Protein AF-A0A4R2NL08-F1 (afdb_monomer)

InterPro domains:
  IPR002026 Urease, gamma/gamma-beta subunit [PF00547] (1-99)
  IPR002026 Urease, gamma/gamma-beta subunit [TIGR00193] (2-101)
  IPR002026 Urease, gamma/gamma-beta subunit [cd00390] (7-100)
  IPR036463 Urease, gamma subunit superfamily [G3DSA:3.30.280.10] (4-111)
  IPR036463 Urease, gamma subunit superfamily [SSF54111] (1-101)
  IPR050069 Urease subunit [PTHR33569] (1-101)

Sequence (124 aa):
MYINEWEQEKLWIFVLAKLAEERKARGMKLNIEEAIAVITYHVTEEARTGKYTVSDLQRMGHQVLDENDVMDSVPDLVKLINIQVVMPDGNKLVVVNNPFKPAEHPEWGELPPGYGSQDQHGNH

Radius of gyration: 20.33 Å; Cα contacts (8 Å, |Δi|>4): 156; chains: 1; bounding box: 83×24×38 Å

pLDDT: mean 89.71, std 15.66, range [44.25, 98.75]

Structure (mmCIF, N/CA/C/O backbone):
data_AF-A0A4R2NL08-F1
#
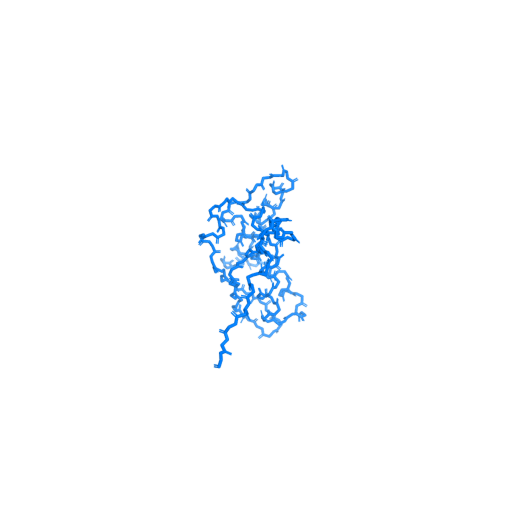_entry.id   AF-A0A4R2NL08-F1
#
loop_
_atom_site.group_PDB
_atom_site.id
_atom_site.type_symbol
_atom_site.label_atom_id
_atom_site.label_alt_id
_atom_site.label_comp_id
_atom_site.label_asym_id
_atom_site.label_entity_id
_atom_site.label_seq_id
_atom_site.pdbx_PDB_ins_code
_atom_site.Cartn_x
_atom_site.Cartn_y
_atom_site.Cartn_z
_atom_site.occupancy
_atom_site.B_iso_or_equiv
_atom_site.auth_seq_id
_atom_site.auth_comp_id
_atom_site.auth_asym_id
_atom_site.auth_atom_id
_atom_site.pdbx_PDB_model_num
ATOM 1 N N . MET A 1 1 ? 25.954 -1.705 -8.275 1.00 76.75 1 MET A N 1
ATOM 2 C CA . MET A 1 1 ? 24.503 -1.437 -8.298 1.00 76.75 1 MET A CA 1
ATOM 3 C C . MET A 1 1 ? 24.326 0.043 -8.016 1.00 76.75 1 MET A C 1
ATOM 5 O O . MET A 1 1 ? 24.871 0.504 -7.023 1.00 76.75 1 MET A O 1
ATOM 9 N N . TYR A 1 2 ? 23.694 0.783 -8.924 1.00 89.75 2 TYR A N 1
ATOM 10 C CA . TYR A 1 2 ? 23.354 2.196 -8.742 1.00 89.75 2 TYR A CA 1
ATOM 11 C C . TYR A 1 2 ? 21.849 2.255 -8.503 1.00 89.75 2 TYR A C 1
ATOM 13 O O . TYR A 1 2 ? 21.117 1.658 -9.286 1.00 89.75 2 TYR A O 1
ATOM 21 N N . ILE A 1 3 ? 21.433 2.888 -7.409 1.00 91.44 3 ILE A N 1
ATOM 22 C CA . ILE A 1 3 ? 20.027 3.025 -7.020 1.00 91.44 3 ILE A CA 1
ATOM 23 C C . ILE A 1 3 ? 19.613 4.441 -7.401 1.00 91.44 3 ILE A C 1
ATOM 25 O O . ILE A 1 3 ? 20.217 5.398 -6.914 1.00 91.44 3 ILE A O 1
ATOM 29 N N . ASN A 1 4 ? 18.635 4.575 -8.293 1.00 93.56 4 ASN A N 1
ATOM 30 C CA . ASN A 1 4 ? 18.093 5.887 -8.648 1.00 93.56 4 ASN A CA 1
ATOM 31 C C . ASN A 1 4 ? 17.068 6.377 -7.602 1.00 93.56 4 ASN A C 1
ATOM 33 O O . ASN A 1 4 ? 16.658 5.628 -6.718 1.00 93.56 4 ASN A O 1
ATOM 37 N N . GLU A 1 5 ? 16.639 7.637 -7.702 1.00 94.06 5 GLU A N 1
ATOM 38 C CA . GLU A 1 5 ? 15.718 8.258 -6.731 1.00 94.06 5 GLU A CA 1
ATOM 39 C C . GLU A 1 5 ? 14.394 7.495 -6.579 1.00 94.06 5 GLU A C 1
ATOM 41 O O . GLU A 1 5 ? 13.895 7.326 -5.469 1.00 94.06 5 GLU A O 1
ATOM 46 N N . TRP A 1 6 ? 13.858 6.963 -7.677 1.00 88.94 6 TRP A N 1
ATOM 47 C CA . TRP A 1 6 ? 12.614 6.194 -7.673 1.00 88.94 6 TRP A CA 1
ATOM 48 C C . TRP A 1 6 ? 12.777 4.817 -7.018 1.00 88.94 6 TRP A C 1
ATOM 50 O O . TRP A 1 6 ? 11.910 4.352 -6.279 1.00 88.94 6 TRP A O 1
ATOM 60 N N . GLU A 1 7 ? 13.910 4.152 -7.242 1.00 91.31 7 GLU A N 1
ATOM 61 C CA . GLU A 1 7 ? 14.241 2.910 -6.540 1.00 91.31 7 GLU A CA 1
ATOM 62 C C . GLU A 1 7 ? 14.454 3.171 -5.043 1.00 91.31 7 GLU A C 1
ATOM 64 O O . GLU A 1 7 ? 14.033 2.367 -4.212 1.00 91.31 7 GLU A O 1
ATOM 69 N N . GLN A 1 8 ? 15.048 4.312 -4.685 1.00 95.50 8 GLN A N 1
ATOM 70 C CA . GLN A 1 8 ? 15.212 4.728 -3.296 1.00 95.50 8 GLN A CA 1
ATOM 71 C C . GLN A 1 8 ? 13.861 5.012 -2.616 1.00 95.50 8 GLN A C 1
ATOM 73 O O . GLN A 1 8 ? 13.661 4.594 -1.476 1.00 95.50 8 GLN A O 1
ATOM 78 N N . GLU A 1 9 ? 12.914 5.656 -3.301 1.00 93.56 9 GLU A N 1
ATOM 79 C CA . GLU A 1 9 ? 11.550 5.871 -2.797 1.00 93.56 9 GLU A CA 1
ATOM 80 C C . GLU A 1 9 ? 10.857 4.544 -2.450 1.00 93.56 9 GLU A C 1
ATOM 82 O O . GLU A 1 9 ? 10.291 4.396 -1.365 1.00 93.56 9 GLU A O 1
ATOM 87 N N . LYS A 1 10 ? 10.982 3.530 -3.313 1.00 92.19 10 LYS A N 1
ATOM 88 C CA . LYS A 1 10 ? 10.444 2.186 -3.043 1.00 92.19 10 LYS A CA 1
ATOM 89 C C . LYS A 1 10 ? 11.063 1.531 -1.815 1.00 92.19 10 LYS A C 1
ATOM 91 O O . LYS A 1 10 ? 10.360 0.859 -1.061 1.00 92.19 10 LYS A O 1
ATOM 96 N N . LEU A 1 11 ? 12.360 1.738 -1.590 1.00 95.62 11 LEU A N 1
ATOM 97 C CA . LEU A 1 11 ? 13.026 1.262 -0.379 1.00 95.62 11 LEU A CA 1
ATOM 98 C C . LEU A 1 11 ? 12.494 1.974 0.871 1.00 95.62 11 LEU A C 1
ATOM 100 O O . LEU A 1 11 ? 12.303 1.323 1.896 1.00 95.62 11 LEU A O 1
ATOM 104 N N . TRP A 1 12 ? 12.189 3.273 0.799 1.00 97.69 12 TRP A N 1
ATOM 105 C CA . TRP A 1 12 ? 11.565 3.983 1.920 1.00 97.69 12 TRP A CA 1
ATOM 106 C C . TRP A 1 12 ? 10.152 3.492 2.221 1.00 97.69 12 TRP A C 1
ATOM 108 O O . TRP A 1 12 ? 9.824 3.279 3.388 1.00 97.69 12 TRP A O 1
ATOM 118 N N . ILE A 1 13 ? 9.346 3.242 1.186 1.00 97.75 13 ILE A N 1
ATOM 119 C CA . ILE A 1 13 ? 8.015 2.639 1.335 1.00 97.75 13 ILE A CA 1
ATOM 120 C C . ILE A 1 13 ? 8.126 1.274 2.016 1.00 97.75 13 ILE A C 1
ATOM 122 O O . ILE A 1 13 ? 7.388 1.005 2.960 1.00 97.75 13 ILE A O 1
ATOM 126 N N . PHE A 1 14 ? 9.080 0.438 1.594 1.00 97.75 14 PHE A N 1
ATOM 127 C CA . PHE A 1 14 ? 9.344 -0.847 2.238 1.00 97.75 14 PHE A CA 1
ATOM 128 C C . PHE A 1 14 ? 9.670 -0.687 3.730 1.00 97.75 14 PHE A C 1
ATOM 130 O O . PHE A 1 14 ? 9.071 -1.363 4.564 1.00 97.75 14 PHE A O 1
ATOM 137 N N . VAL A 1 15 ? 10.580 0.226 4.084 1.00 98.50 15 VAL A N 1
ATOM 138 C CA . VAL A 1 15 ? 10.963 0.465 5.486 1.00 98.50 15 VAL A CA 1
ATOM 139 C C . VAL A 1 15 ? 9.762 0.914 6.321 1.00 98.50 15 VAL A C 1
ATOM 141 O O . VAL A 1 15 ? 9.546 0.381 7.411 1.00 98.50 15 VAL A O 1
ATOM 144 N N . LEU A 1 16 ? 8.956 1.854 5.816 1.00 98.75 16 LEU A N 1
ATOM 145 C CA . LEU A 1 16 ? 7.762 2.323 6.519 1.00 98.75 16 LEU A CA 1
ATOM 146 C C . LEU A 1 16 ? 6.710 1.215 6.655 1.00 98.75 16 LEU A C 1
ATOM 148 O O . LEU A 1 16 ? 6.151 1.054 7.736 1.00 98.75 16 LEU A O 1
ATOM 152 N N . ALA A 1 17 ? 6.486 0.416 5.609 1.00 98.69 17 ALA A N 1
ATOM 153 C CA . ALA A 1 17 ? 5.565 -0.717 5.648 1.00 98.69 17 ALA A CA 1
ATOM 154 C C . ALA A 1 17 ? 5.973 -1.744 6.714 1.00 98.69 17 ALA A C 1
ATOM 156 O O . ALA A 1 17 ? 5.133 -2.191 7.488 1.00 98.69 17 ALA A O 1
ATOM 157 N N . LYS A 1 18 ? 7.268 -2.069 6.822 1.00 98.56 18 LYS A N 1
ATOM 158 C CA . LYS A 1 18 ? 7.766 -2.985 7.862 1.00 98.56 18 LYS A CA 1
ATOM 159 C C . LYS A 1 18 ? 7.637 -2.413 9.267 1.00 98.56 18 LYS A C 1
ATOM 161 O O . LYS A 1 18 ? 7.177 -3.114 10.165 1.00 98.56 18 LYS A O 1
ATOM 166 N N . LEU A 1 19 ? 7.944 -1.131 9.452 1.00 98.69 19 LEU A N 1
ATOM 167 C CA . LEU A 1 19 ? 7.712 -0.455 10.729 1.00 98.69 19 LEU A CA 1
ATOM 168 C C . LEU A 1 19 ? 6.221 -0.458 11.119 1.00 98.69 19 LEU A C 1
ATOM 170 O O . LEU A 1 19 ? 5.890 -0.685 12.285 1.00 98.69 19 LEU A O 1
ATOM 174 N N . ALA A 1 20 ? 5.333 -0.221 10.152 1.00 98.75 20 ALA A N 1
ATOM 175 C CA . ALA A 1 20 ? 3.886 -0.253 10.333 1.00 98.75 20 ALA A CA 1
ATOM 176 C C . ALA A 1 20 ? 3.389 -1.658 10.707 1.00 98.75 20 ALA A C 1
ATOM 178 O O . ALA A 1 20 ? 2.668 -1.804 11.691 1.00 98.75 20 ALA A O 1
ATOM 179 N N . GLU A 1 21 ? 3.823 -2.702 9.993 1.00 98.38 21 GLU A N 1
ATOM 180 C CA . GLU A 1 21 ? 3.504 -4.102 10.309 1.00 98.38 21 GLU A CA 1
ATOM 181 C C . GLU A 1 21 ? 3.921 -4.463 11.747 1.00 98.38 21 GLU A C 1
ATOM 183 O O . GLU A 1 21 ? 3.135 -5.050 12.493 1.00 98.38 21 GLU A O 1
ATOM 188 N N . GLU A 1 22 ? 5.113 -4.046 12.187 1.00 98.56 22 GLU A N 1
ATOM 189 C CA . GLU A 1 22 ? 5.571 -4.256 13.566 1.00 98.56 22 GLU A CA 1
ATOM 190 C C . GLU A 1 22 ? 4.738 -3.491 14.609 1.00 98.56 22 GLU A C 1
ATOM 192 O O . GLU A 1 22 ? 4.511 -3.990 15.715 1.00 98.56 22 GLU A O 1
ATOM 197 N N . ARG A 1 23 ? 4.293 -2.266 14.298 1.00 98.50 23 ARG A N 1
ATOM 198 C CA . ARG A 1 23 ? 3.404 -1.474 15.170 1.00 98.50 23 ARG A CA 1
ATOM 199 C C . ARG A 1 23 ? 2.028 -2.116 15.282 1.00 98.50 23 ARG A C 1
ATOM 201 O O . ARG A 1 23 ? 1.544 -2.306 16.400 1.00 98.50 23 ARG A O 1
ATOM 208 N N . LYS A 1 24 ? 1.454 -2.527 14.152 1.00 98.00 24 LYS A N 1
ATOM 209 C CA . LYS A 1 24 ? 0.192 -3.268 14.085 1.00 98.00 24 LYS A CA 1
ATOM 210 C C . LYS A 1 24 ? 0.264 -4.568 14.881 1.00 98.00 24 LYS A C 1
ATOM 212 O O . LYS A 1 24 ? -0.637 -4.853 15.662 1.00 98.00 24 LYS A O 1
ATOM 217 N N . ALA A 1 25 ? 1.369 -5.310 14.782 1.00 98.00 25 ALA A N 1
ATOM 218 C CA . ALA A 1 25 ? 1.588 -6.530 15.564 1.00 98.00 25 ALA A CA 1
ATOM 219 C C . ALA A 1 25 ? 1.614 -6.292 17.090 1.00 98.00 25 ALA A C 1
ATOM 221 O O . ALA A 1 25 ? 1.342 -7.210 17.860 1.00 98.00 25 ALA A O 1
ATOM 222 N N . ARG A 1 26 ? 1.901 -5.062 17.543 1.00 98.19 26 ARG A N 1
ATOM 223 C CA . ARG A 1 26 ? 1.785 -4.638 18.953 1.00 98.19 26 ARG A CA 1
ATOM 224 C C . ARG A 1 26 ? 0.395 -4.098 19.321 1.00 98.19 26 ARG A C 1
ATOM 226 O O . ARG A 1 26 ? 0.226 -3.591 20.426 1.00 98.19 26 ARG A O 1
ATOM 233 N N . GLY A 1 27 ? -0.580 -4.188 18.418 1.00 97.38 27 GLY A N 1
ATOM 234 C CA . GLY A 1 27 ? -1.956 -3.729 18.621 1.00 97.38 27 GLY A CA 1
ATOM 235 C C . GLY A 1 27 ? -2.177 -2.238 18.357 1.00 97.38 27 GLY A C 1
ATOM 236 O O . GLY A 1 27 ? -3.188 -1.693 18.794 1.00 97.38 27 GLY A O 1
ATOM 237 N N . MET A 1 28 ? -1.247 -1.553 17.683 1.00 98.38 28 MET A N 1
ATOM 238 C CA . MET A 1 28 ? -1.443 -0.152 17.298 1.00 98.38 28 MET A CA 1
ATOM 239 C C . MET A 1 28 ? -2.257 -0.064 16.006 1.00 98.38 28 MET A C 1
ATOM 241 O O . MET A 1 28 ? -1.936 -0.735 15.027 1.00 98.38 28 MET A O 1
ATOM 245 N N . LYS A 1 29 ? -3.264 0.811 15.991 1.00 98.44 29 LYS A N 1
ATOM 246 C CA . LYS A 1 29 ? -3.949 1.219 14.762 1.00 98.44 29 LYS A CA 1
ATOM 247 C C . LYS A 1 29 ? -3.010 2.058 13.894 1.00 98.44 29 LYS A C 1
ATOM 249 O O . LYS A 1 29 ? -2.333 2.945 14.413 1.00 98.44 29 LYS A O 1
ATOM 254 N N . LEU A 1 30 ? -2.994 1.785 12.594 1.00 98.69 30 LEU A N 1
ATOM 255 C CA . LEU A 1 30 ? -2.132 2.471 11.636 1.00 98.69 30 LEU A CA 1
ATOM 256 C C . LEU A 1 30 ? -2.643 3.879 11.315 1.00 98.69 30 LEU A C 1
ATOM 258 O O . LEU A 1 30 ? -3.850 4.101 11.173 1.00 98.69 30 LEU A O 1
ATOM 262 N N . ASN A 1 31 ? -1.721 4.823 11.155 1.00 98.56 31 ASN A N 1
ATOM 263 C CA . ASN A 1 31 ? -2.019 6.144 10.605 1.00 98.56 31 ASN A CA 1
ATOM 264 C C . ASN A 1 31 ? -2.092 6.118 9.060 1.00 98.56 31 ASN A C 1
ATOM 266 O O . ASN A 1 31 ? -1.994 5.063 8.431 1.00 98.56 31 ASN A O 1
ATOM 270 N N . ILE A 1 32 ? -2.278 7.288 8.439 1.00 98.56 32 ILE A N 1
ATOM 271 C CA . ILE A 1 32 ? -2.433 7.431 6.982 1.00 98.56 32 ILE A CA 1
ATOM 272 C C . ILE A 1 32 ? -1.204 6.904 6.233 1.00 98.56 32 ILE A C 1
ATOM 274 O O . ILE A 1 32 ? -1.331 6.091 5.317 1.00 98.56 32 ILE A O 1
ATOM 278 N N . GLU A 1 33 ? -0.014 7.364 6.610 1.00 98.38 33 GLU A N 1
ATOM 279 C CA . GLU A 1 33 ? 1.228 7.059 5.904 1.00 98.38 33 GLU A CA 1
ATOM 280 C C . GLU A 1 33 ? 1.605 5.581 6.049 1.00 98.38 33 GLU A C 1
ATOM 282 O O . GLU A 1 33 ? 2.044 4.949 5.089 1.00 98.38 33 GLU A O 1
ATOM 287 N N . GLU A 1 34 ? 1.382 5.009 7.230 1.00 98.69 34 GLU A N 1
ATOM 288 C CA . GLU A 1 34 ? 1.579 3.589 7.511 1.00 98.69 34 GLU A CA 1
ATOM 289 C C . GLU A 1 34 ? 0.630 2.712 6.695 1.00 98.69 34 GLU A C 1
ATOM 291 O O . GLU A 1 34 ? 1.070 1.759 6.052 1.00 98.69 34 GLU A O 1
ATOM 296 N N . ALA A 1 35 ? -0.660 3.054 6.675 1.00 98.69 35 ALA A N 1
ATOM 297 C CA . ALA A 1 35 ? -1.662 2.326 5.910 1.00 98.69 35 ALA A CA 1
ATOM 298 C C . ALA A 1 35 ? -1.342 2.338 4.406 1.00 98.69 35 ALA A C 1
ATOM 300 O O . ALA A 1 35 ? -1.332 1.288 3.759 1.00 98.69 35 ALA A O 1
ATOM 301 N N . ILE A 1 36 ? -1.007 3.511 3.856 1.00 98.62 36 ILE A N 1
ATOM 302 C CA . ILE A 1 36 ? -0.612 3.649 2.449 1.00 98.62 36 ILE A CA 1
ATOM 303 C C . ILE A 1 36 ? 0.644 2.827 2.159 1.00 98.62 36 ILE A C 1
ATOM 305 O O . ILE A 1 36 ? 0.684 2.123 1.147 1.00 98.62 36 ILE A O 1
ATOM 309 N N . ALA A 1 37 ? 1.655 2.879 3.029 1.00 98.69 37 ALA A N 1
ATOM 310 C CA . ALA A 1 37 ? 2.897 2.141 2.833 1.00 98.69 37 ALA A CA 1
ATOM 311 C C . ALA A 1 37 ? 2.676 0.625 2.826 1.00 98.69 37 ALA A C 1
ATOM 313 O O . ALA A 1 37 ? 3.172 -0.045 1.922 1.00 98.69 37 ALA A O 1
ATOM 314 N N . VAL A 1 38 ? 1.896 0.088 3.773 1.00 98.75 38 VAL A N 1
ATOM 315 C CA . VAL A 1 38 ? 1.590 -1.352 3.853 1.00 98.75 38 VAL A CA 1
ATOM 316 C C . VAL A 1 38 ? 0.891 -1.839 2.584 1.00 98.75 38 VAL A C 1
ATOM 318 O O . VAL A 1 38 ? 1.319 -2.825 1.981 1.00 98.75 38 VAL A O 1
ATOM 321 N N . ILE A 1 39 ? -0.138 -1.122 2.125 1.00 98.62 39 ILE A N 1
ATOM 322 C CA . ILE A 1 39 ? -0.880 -1.488 0.910 1.00 98.62 39 ILE A CA 1
ATOM 323 C C . ILE A 1 39 ? 0.019 -1.386 -0.325 1.00 98.62 39 ILE A C 1
ATOM 325 O O . ILE A 1 39 ? 0.050 -2.296 -1.155 1.00 98.62 39 ILE A O 1
ATOM 329 N N . THR A 1 40 ? 0.788 -0.301 -0.431 1.00 98.56 40 THR A N 1
ATOM 330 C CA . THR A 1 40 ? 1.709 -0.060 -1.550 1.00 98.56 40 THR A CA 1
ATOM 331 C C . THR A 1 40 ? 2.775 -1.142 -1.643 1.00 98.56 40 THR A C 1
ATOM 333 O O . THR A 1 40 ? 3.037 -1.660 -2.733 1.00 98.56 40 THR A O 1
ATOM 336 N N . TYR A 1 41 ? 3.363 -1.512 -0.506 1.00 98.12 41 TYR A N 1
ATOM 337 C CA . TYR A 1 41 ? 4.329 -2.595 -0.410 1.00 98.12 41 TYR A CA 1
ATOM 338 C C . TYR A 1 41 ? 3.713 -3.918 -0.871 1.00 98.12 41 TYR A C 1
ATOM 340 O O . TYR A 1 41 ? 4.250 -4.542 -1.784 1.00 98.12 41 TYR A O 1
ATOM 348 N N . HIS A 1 42 ? 2.555 -4.302 -0.328 1.00 98.25 42 HIS A N 1
ATOM 349 C CA . HIS A 1 42 ? 1.920 -5.574 -0.671 1.00 98.25 42 HIS A CA 1
ATOM 350 C C . HIS A 1 42 ? 1.581 -5.673 -2.167 1.00 98.25 42 HIS A C 1
ATOM 352 O O . HIS A 1 42 ? 1.945 -6.641 -2.828 1.00 98.25 42 HIS A O 1
ATOM 358 N N . VAL A 1 43 ? 0.977 -4.628 -2.741 1.00 98.25 43 VAL A N 1
ATOM 359 C CA . VAL A 1 43 ? 0.670 -4.570 -4.181 1.00 98.25 43 VAL A CA 1
ATOM 360 C C . VAL A 1 43 ? 1.940 -4.647 -5.036 1.00 98.25 43 VAL A C 1
ATOM 362 O O . VAL A 1 43 ? 1.948 -5.314 -6.072 1.00 98.25 43 VAL A O 1
ATOM 365 N N . THR A 1 44 ? 3.021 -3.983 -4.619 1.00 97.00 44 THR A N 1
ATOM 366 C CA . THR A 1 44 ? 4.296 -3.995 -5.354 1.00 97.00 44 THR A CA 1
ATOM 367 C C . THR A 1 44 ? 4.939 -5.383 -5.354 1.00 97.00 44 THR A C 1
ATOM 369 O O . THR A 1 44 ? 5.426 -5.825 -6.398 1.00 97.00 44 THR A O 1
ATOM 372 N N . GLU A 1 45 ? 4.902 -6.094 -4.226 1.00 96.81 45 GLU A N 1
ATOM 373 C CA . GLU A 1 45 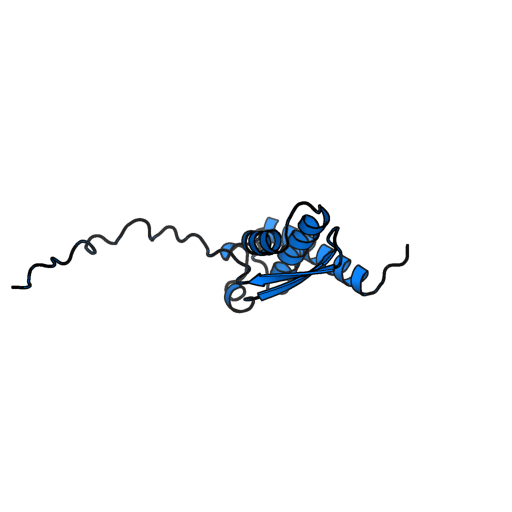? 5.441 -7.454 -4.119 1.00 96.81 45 GLU A CA 1
ATOM 374 C C . GLU A 1 45 ? 4.625 -8.457 -4.940 1.00 96.81 45 GLU A C 1
ATOM 376 O O . GLU A 1 45 ? 5.188 -9.295 -5.646 1.00 96.81 45 GLU A O 1
ATOM 381 N N . GLU A 1 46 ? 3.299 -8.336 -4.937 1.00 97.50 46 GLU A N 1
ATOM 382 C CA . GLU A 1 46 ? 2.437 -9.205 -5.741 1.00 97.50 46 GLU A CA 1
ATOM 383 C C . GLU A 1 46 ? 2.623 -8.945 -7.242 1.00 97.50 46 GLU A C 1
ATOM 385 O O . GLU A 1 46 ? 2.722 -9.889 -8.035 1.00 97.50 46 GLU A O 1
ATOM 390 N N . ALA A 1 47 ? 2.800 -7.682 -7.644 1.00 97.12 47 ALA A N 1
ATOM 391 C CA . ALA A 1 47 ? 3.157 -7.325 -9.016 1.00 97.12 47 ALA A CA 1
ATOM 392 C C . ALA A 1 47 ? 4.497 -7.948 -9.445 1.00 97.12 47 ALA A C 1
ATOM 394 O O . ALA A 1 47 ? 4.631 -8.426 -10.576 1.00 97.12 47 ALA A O 1
ATOM 395 N N . ARG A 1 48 ? 5.476 -8.013 -8.528 1.00 95.12 48 ARG A N 1
ATOM 396 C CA . ARG A 1 48 ? 6.814 -8.570 -8.783 1.00 95.12 48 ARG A CA 1
ATOM 397 C C . ARG A 1 48 ? 6.789 -10.052 -9.156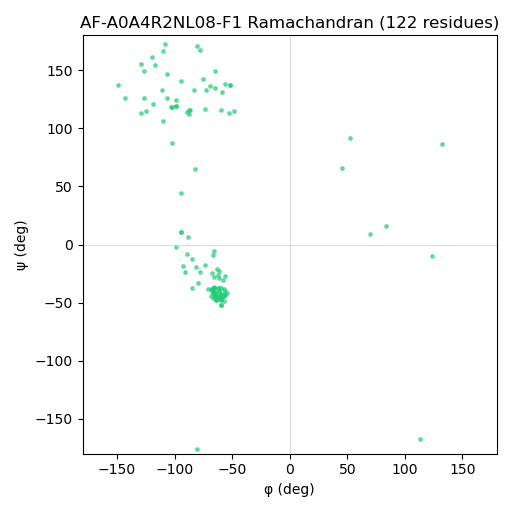 1.00 95.12 48 ARG A C 1
ATOM 399 O O . ARG A 1 48 ? 7.700 -10.504 -9.861 1.00 95.12 48 ARG A O 1
ATOM 406 N N . THR A 1 49 ? 5.767 -10.791 -8.717 1.00 95.88 49 THR A N 1
ATOM 407 C CA . THR A 1 49 ? 5.575 -12.211 -9.058 1.00 95.88 49 THR A CA 1
ATOM 408 C C . THR A 1 49 ? 5.250 -12.428 -10.537 1.00 95.88 49 THR A C 1
ATOM 410 O O . THR A 1 49 ? 5.491 -13.517 -11.058 1.00 95.88 49 THR A O 1
ATOM 413 N N . GLY A 1 50 ? 4.688 -11.416 -11.208 1.00 95.44 50 GLY A N 1
ATOM 414 C CA . GLY A 1 50 ? 4.248 -11.494 -12.600 1.00 95.44 50 GLY A CA 1
ATOM 415 C C . GLY A 1 50 ? 3.023 -12.378 -12.855 1.00 95.44 50 GLY A C 1
ATOM 416 O O . GLY A 1 50 ? 2.720 -12.648 -14.013 1.00 95.44 50 GLY A O 1
ATOM 417 N N . LYS A 1 51 ? 2.335 -12.852 -11.806 1.00 97.19 51 LYS A N 1
ATOM 418 C CA . LYS A 1 51 ? 1.200 -13.788 -11.926 1.00 97.19 51 LYS A CA 1
ATOM 419 C C . LYS A 1 51 ? -0.159 -13.106 -12.050 1.00 97.19 51 LYS A C 1
ATOM 421 O O . LYS A 1 51 ? -1.099 -13.718 -12.548 1.00 97.19 51 LYS A O 1
ATOM 426 N N . TYR A 1 52 ? -0.265 -11.876 -11.565 1.00 97.50 52 TYR A N 1
ATOM 427 C CA . TYR A 1 52 ? -1.530 -11.167 -11.406 1.00 97.50 52 TYR A CA 1
ATOM 428 C C . TYR A 1 52 ? -1.689 -10.078 -12.453 1.00 97.50 52 TYR A C 1
ATOM 430 O O . TYR A 1 52 ? -0.713 -9.452 -12.861 1.00 97.50 52 TYR A O 1
ATOM 438 N N . THR A 1 53 ? -2.924 -9.838 -12.881 1.00 97.81 53 THR A N 1
ATOM 439 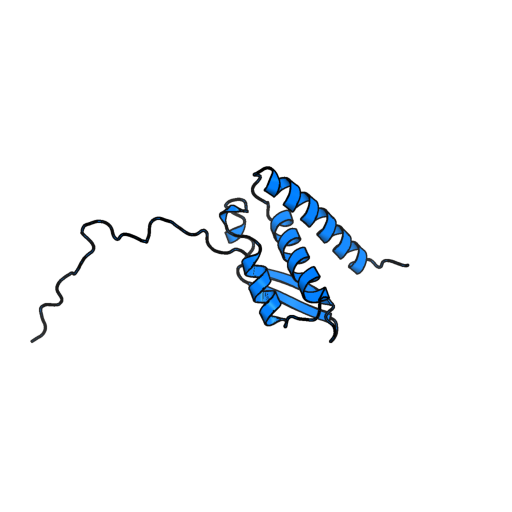C CA . THR A 1 53 ? -3.250 -8.697 -13.741 1.00 97.81 53 THR A CA 1
ATOM 440 C C . THR A 1 53 ? -3.331 -7.405 -12.921 1.00 97.81 53 THR A C 1
ATOM 442 O O . THR A 1 53 ? -3.439 -7.438 -11.697 1.00 97.81 53 THR A O 1
ATOM 445 N N . VAL A 1 54 ? -3.360 -6.242 -13.584 1.00 97.38 54 VAL A N 1
ATOM 446 C CA . VAL A 1 54 ? -3.608 -4.953 -12.904 1.00 97.38 54 VAL A CA 1
ATOM 447 C C . VAL A 1 54 ? -4.915 -4.991 -12.102 1.00 97.38 54 VAL A C 1
ATOM 449 O O . VAL A 1 54 ? -4.937 -4.533 -10.966 1.00 97.38 54 VAL A O 1
ATOM 452 N N . SER A 1 55 ? -5.981 -5.583 -12.650 1.00 97.38 55 SER A N 1
ATOM 453 C CA . SER A 1 55 ? -7.277 -5.679 -11.963 1.00 97.38 55 SER A CA 1
ATOM 454 C C . SER A 1 55 ? -7.223 -6.569 -10.717 1.00 97.38 55 SER A C 1
ATOM 456 O O . SER A 1 55 ? -7.827 -6.237 -9.697 1.00 97.38 55 SER A O 1
ATOM 458 N N . ASP A 1 56 ? -6.461 -7.664 -10.764 1.00 98.00 56 ASP A N 1
ATOM 459 C CA . ASP A 1 56 ? -6.236 -8.503 -9.585 1.00 98.00 56 ASP A CA 1
ATOM 460 C C . ASP A 1 56 ? -5.499 -7.727 -8.495 1.00 98.00 56 ASP A C 1
ATOM 462 O O . ASP A 1 56 ? -5.938 -7.729 -7.350 1.00 98.00 56 ASP A O 1
ATOM 466 N N . LEU A 1 57 ? -4.446 -6.991 -8.859 1.00 98.19 57 LEU A N 1
ATOM 467 C CA . LEU A 1 57 ? -3.680 -6.164 -7.924 1.00 98.19 57 LEU A CA 1
ATOM 468 C C . LEU A 1 57 ? -4.532 -5.053 -7.291 1.00 98.19 57 LEU A C 1
ATOM 470 O O . LEU A 1 57 ? -4.397 -4.788 -6.098 1.00 98.19 57 LEU A O 1
ATOM 474 N N . GLN A 1 58 ? -5.448 -4.438 -8.050 1.00 97.75 58 GLN A N 1
ATOM 475 C CA . GLN A 1 58 ? -6.414 -3.475 -7.502 1.00 97.75 58 GLN A CA 1
ATOM 476 C C . GLN A 1 58 ? -7.301 -4.120 -6.430 1.00 97.75 58 GLN A C 1
ATOM 478 O O . GLN A 1 58 ? -7.486 -3.549 -5.355 1.00 97.75 58 GLN A O 1
ATOM 483 N N . ARG A 1 59 ? -7.826 -5.322 -6.709 1.00 97.31 59 ARG A N 1
ATOM 484 C CA . ARG A 1 59 ? -8.662 -6.080 -5.767 1.00 97.31 59 ARG A CA 1
ATOM 485 C C . ARG A 1 59 ? -7.874 -6.507 -4.530 1.00 97.31 59 ARG A C 1
ATOM 487 O O . ARG A 1 59 ? -8.385 -6.387 -3.424 1.00 97.31 59 ARG A O 1
ATOM 494 N N . MET A 1 60 ? -6.641 -6.974 -4.707 1.00 97.56 60 MET A N 1
ATOM 495 C CA . MET A 1 60 ? -5.765 -7.374 -3.605 1.00 97.56 60 MET A CA 1
ATOM 496 C C . MET A 1 60 ? -5.419 -6.185 -2.711 1.00 97.56 60 MET A C 1
ATOM 498 O O . MET A 1 60 ? -5.480 -6.320 -1.496 1.00 97.56 60 MET A O 1
ATOM 502 N N . GLY A 1 61 ? -5.151 -5.010 -3.293 1.00 97.56 61 GLY A N 1
ATOM 503 C CA . GLY A 1 61 ? -4.890 -3.777 -2.546 1.00 97.56 61 GLY A CA 1
ATOM 504 C C . GLY A 1 61 ? -6.015 -3.403 -1.576 1.00 97.56 61 GLY A C 1
ATOM 505 O O . GLY A 1 61 ? -5.734 -3.021 -0.447 1.00 97.56 61 GLY A O 1
ATOM 506 N N . HIS A 1 62 ? -7.277 -3.589 -1.979 1.00 97.12 62 HIS A N 1
ATOM 507 C CA . HIS A 1 62 ? -8.441 -3.396 -1.104 1.00 97.12 62 HIS A CA 1
ATOM 508 C C . HIS A 1 62 ? -8.495 -4.407 0.054 1.00 97.12 62 HIS A C 1
ATOM 510 O O . HIS A 1 62 ? -9.052 -4.121 1.104 1.00 97.12 62 HIS A O 1
ATOM 516 N N . GLN A 1 63 ? -7.936 -5.606 -0.121 1.00 96.75 63 GLN A N 1
ATOM 517 C CA . GLN A 1 63 ? -8.060 -6.705 0.840 1.00 96.75 63 GLN A CA 1
ATOM 518 C C . GLN A 1 63 ? -6.973 -6.724 1.921 1.00 96.75 63 GLN A C 1
ATOM 520 O O . GLN A 1 63 ? -7.090 -7.522 2.856 1.00 96.75 63 GLN A O 1
ATOM 525 N N . VAL A 1 64 ? -5.944 -5.880 1.808 1.00 97.81 64 VAL A N 1
ATOM 526 C CA . VAL A 1 64 ? -4.761 -5.900 2.686 1.00 97.81 64 VAL A CA 1
ATOM 527 C C . VAL A 1 64 ? -5.090 -5.467 4.111 1.00 97.81 64 VAL A C 1
ATOM 529 O O . VAL A 1 64 ? -4.630 -6.098 5.061 1.00 97.81 64 VAL A O 1
ATOM 532 N N . LEU A 1 65 ? -5.877 -4.401 4.255 1.00 98.06 65 LEU A N 1
ATOM 533 C CA . LEU A 1 65 ? -6.256 -3.818 5.538 1.00 98.06 65 LEU A CA 1
ATOM 534 C C . LEU A 1 65 ? -7.777 -3.697 5.629 1.00 98.06 65 LEU A C 1
ATOM 536 O O . LEU A 1 65 ? -8.465 -3.522 4.620 1.00 98.06 65 LEU A O 1
ATOM 540 N N . ASP A 1 66 ? -8.302 -3.792 6.842 1.00 97.12 66 ASP A N 1
ATOM 541 C CA . ASP A 1 66 ? -9.678 -3.412 7.156 1.00 97.12 66 ASP A CA 1
ATOM 542 C C . ASP A 1 66 ? -9.731 -2.118 7.985 1.00 97.12 66 ASP A C 1
ATOM 544 O O . ASP A 1 66 ? -8.708 -1.572 8.402 1.00 97.12 66 ASP A O 1
ATOM 548 N N . GLU A 1 67 ? -10.935 -1.592 8.195 1.00 96.62 67 GLU A N 1
ATOM 549 C CA . GLU A 1 67 ? -11.155 -0.376 8.987 1.00 96.62 67 GLU A CA 1
ATOM 550 C C . GLU A 1 67 ? -10.738 -0.514 10.466 1.00 96.62 67 GLU A C 1
ATOM 552 O O . GLU A 1 67 ? -10.464 0.496 11.117 1.00 96.62 67 GLU A O 1
ATOM 557 N N . ASN A 1 68 ? -10.635 -1.734 11.010 1.00 96.69 68 ASN A N 1
ATOM 558 C CA . ASN A 1 68 ? -10.175 -1.954 12.386 1.00 96.69 68 ASN A CA 1
ATOM 559 C C . ASN A 1 68 ? -8.651 -1.841 12.513 1.00 96.69 68 ASN A C 1
ATOM 561 O O . ASN A 1 68 ? -8.147 -1.540 13.599 1.00 96.69 68 ASN A O 1
ATOM 565 N N . ASP A 1 69 ? -7.922 -2.045 11.417 1.00 98.00 69 ASP A N 1
ATOM 566 C CA . ASP A 1 69 ? -6.463 -1.954 11.370 1.00 98.00 69 ASP A CA 1
ATOM 567 C C . ASP A 1 69 ? -5.933 -0.515 11.428 1.00 98.00 69 ASP A C 1
ATOM 569 O O . ASP A 1 69 ? -4.748 -0.297 11.695 1.00 98.00 69 ASP A O 1
ATOM 573 N N . VAL A 1 70 ? -6.787 0.472 11.152 1.00 98.50 70 VAL A N 1
ATOM 574 C CA . VAL A 1 70 ? -6.410 1.878 10.975 1.00 98.50 70 VAL A CA 1
ATOM 575 C C . VAL A 1 70 ? -7.100 2.791 11.990 1.00 98.50 70 VAL A C 1
ATOM 577 O O . VAL A 1 70 ? -8.087 2.432 12.638 1.00 98.50 70 VAL A O 1
ATOM 580 N N . MET A 1 71 ? -6.549 3.990 12.173 1.00 98.44 71 MET A N 1
ATOM 581 C CA . MET A 1 71 ? -7.167 5.041 12.986 1.00 98.44 71 MET A CA 1
ATOM 582 C C . MET A 1 71 ? -8.488 5.513 12.359 1.00 98.44 71 MET A C 1
ATOM 584 O O . MET A 1 71 ? -8.625 5.534 11.140 1.00 98.44 71 MET A O 1
ATOM 588 N N . ASP A 1 72 ? -9.437 5.950 13.187 1.00 95.62 72 ASP A N 1
ATOM 589 C CA . ASP A 1 72 ? -10.849 6.111 12.799 1.00 95.62 72 ASP A CA 1
ATOM 590 C C . ASP A 1 72 ? -11.098 7.066 11.613 1.00 95.62 72 ASP A C 1
ATOM 592 O O . ASP A 1 72 ? -12.023 6.851 10.839 1.00 95.62 72 ASP A O 1
ATOM 596 N N . SER A 1 73 ? -10.271 8.100 11.418 1.00 96.44 73 SER A N 1
ATOM 597 C CA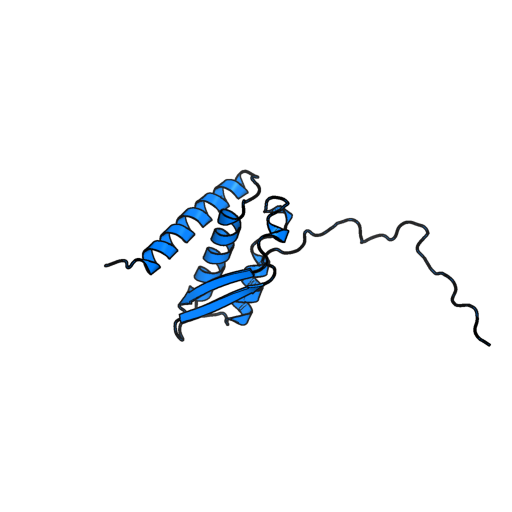 . SER A 1 73 ? -10.417 9.039 10.290 1.00 96.44 73 SER A CA 1
ATOM 598 C C . SER A 1 73 ? -9.756 8.571 8.989 1.00 96.44 73 SER A C 1
ATOM 600 O O . SER A 1 73 ? -9.987 9.157 7.931 1.00 96.44 73 SER A O 1
ATOM 602 N N . VAL A 1 74 ? -8.912 7.538 9.037 1.00 98.12 74 VAL A N 1
ATOM 603 C CA . VAL A 1 74 ? -8.113 7.091 7.887 1.00 98.12 74 VAL A CA 1
ATOM 604 C C . VAL A 1 74 ? -8.991 6.582 6.734 1.00 98.12 74 VAL A C 1
ATOM 606 O O . VAL A 1 74 ? -8.739 7.013 5.603 1.00 98.12 74 VAL A O 1
ATOM 609 N N . PRO A 1 75 ? -10.041 5.762 6.959 1.00 97.38 75 PRO A N 1
ATOM 610 C CA . PRO A 1 75 ? -10.911 5.296 5.879 1.00 97.38 75 PRO A CA 1
ATOM 611 C C . PRO A 1 75 ? -11.634 6.420 5.143 1.00 97.38 75 PRO A C 1
ATOM 613 O O . PRO A 1 75 ? -11.917 6.296 3.950 1.00 97.38 75 PRO A O 1
ATOM 616 N N . ASP A 1 76 ? -11.909 7.534 5.822 1.00 96.44 76 ASP A N 1
ATOM 617 C CA . ASP A 1 76 ? -12.547 8.711 5.234 1.00 96.44 76 ASP A CA 1
ATOM 618 C C . ASP A 1 76 ? -11.592 9.585 4.432 1.00 96.44 76 ASP A C 1
ATOM 620 O O . ASP A 1 76 ? -11.983 10.156 3.413 1.00 96.44 76 ASP A O 1
ATOM 624 N N . LEU A 1 77 ? -10.332 9.651 4.851 1.00 97.81 77 LEU A N 1
ATOM 625 C CA . LEU A 1 77 ? -9.325 10.483 4.205 1.00 97.81 77 LEU A CA 1
ATOM 626 C C . LEU A 1 77 ? -8.664 9.784 3.011 1.00 97.81 77 LEU A C 1
ATOM 628 O O . LEU A 1 77 ? -8.395 10.423 1.994 1.00 97.81 77 LEU A O 1
ATOM 632 N N . VAL A 1 78 ? -8.421 8.475 3.096 1.00 97.88 78 VAL A N 1
ATOM 633 C CA . VAL A 1 78 ? -7.705 7.722 2.058 1.00 97.88 78 VAL A CA 1
ATOM 634 C C . VAL A 1 78 ? -8.699 6.928 1.216 1.00 97.88 78 VAL A C 1
ATOM 636 O O . VAL A 1 78 ? -8.980 5.763 1.477 1.00 97.88 78 VAL A O 1
ATOM 639 N N . LYS A 1 79 ? -9.237 7.564 0.170 1.00 97.44 79 LYS A N 1
ATOM 640 C CA . LYS A 1 79 ? -10.187 6.927 -0.765 1.00 97.44 79 LYS A CA 1
ATOM 641 C C . LYS A 1 79 ? -9.527 6.300 -1.993 1.00 97.44 79 LYS A C 1
ATOM 643 O O . LYS A 1 79 ? -10.142 5.469 -2.658 1.00 97.44 79 LYS A O 1
ATOM 648 N N . LEU A 1 80 ? -8.294 6.690 -2.306 1.00 97.25 80 LEU A N 1
ATOM 649 C CA . LEU A 1 80 ? -7.583 6.234 -3.495 1.00 97.25 80 LEU A CA 1
ATOM 650 C C . LEU A 1 80 ? -6.075 6.194 -3.241 1.00 97.25 80 LEU A C 1
ATOM 652 O O . LEU A 1 80 ? -5.522 7.133 -2.671 1.00 97.25 80 LEU A O 1
ATOM 656 N N . ILE A 1 81 ? -5.414 5.133 -3.706 1.00 98.31 81 ILE A N 1
ATOM 657 C CA . ILE A 1 81 ? -3.952 5.002 -3.685 1.00 98.31 81 ILE A CA 1
ATOM 658 C C . ILE A 1 81 ? -3.466 4.671 -5.097 1.00 98.31 81 ILE A C 1
ATOM 660 O O . ILE A 1 81 ? -3.920 3.707 -5.715 1.00 98.31 81 ILE A O 1
ATOM 664 N N . ASN A 1 82 ? -2.531 5.476 -5.598 1.00 98.12 82 ASN A N 1
ATOM 665 C CA . ASN A 1 82 ? -1.877 5.290 -6.890 1.00 98.12 82 ASN A CA 1
ATOM 666 C C . ASN A 1 82 ? -0.518 4.625 -6.685 1.00 98.12 82 ASN A C 1
ATOM 668 O O . ASN A 1 82 ? 0.350 5.195 -6.030 1.00 98.12 82 ASN A O 1
ATOM 672 N N . ILE A 1 83 ? -0.323 3.442 -7.263 1.00 97.56 83 ILE A N 1
ATOM 673 C CA . ILE A 1 83 ? 0.869 2.625 -7.034 1.00 97.56 83 ILE A CA 1
ATOM 674 C C . ILE A 1 83 ? 1.515 2.295 -8.377 1.00 97.56 83 ILE A C 1
ATOM 676 O O . ILE A 1 83 ? 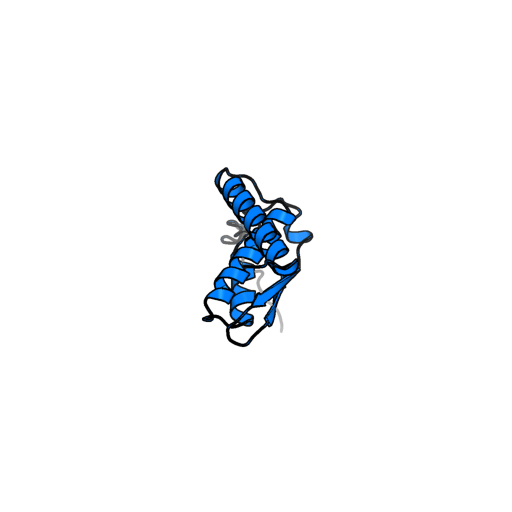0.936 1.594 -9.210 1.00 97.56 83 ILE A O 1
ATOM 680 N N . GLN A 1 84 ? 2.729 2.799 -8.600 1.00 96.12 84 GLN A N 1
ATOM 681 C CA . GLN A 1 84 ? 3.500 2.478 -9.797 1.00 96.12 84 GLN A CA 1
ATOM 682 C C . GLN A 1 84 ? 4.313 1.195 -9.590 1.00 96.12 84 GLN A C 1
ATOM 684 O O . GLN A 1 84 ? 5.262 1.147 -8.803 1.00 96.12 84 GLN A O 1
ATOM 689 N N . VAL A 1 85 ? 3.986 0.160 -10.361 1.00 95.25 85 VAL A N 1
ATOM 690 C CA . VAL A 1 85 ? 4.617 -1.162 -10.267 1.00 95.25 85 VAL A CA 1
ATOM 691 C C . VAL A 1 85 ? 5.344 -1.533 -11.554 1.00 95.25 85 VAL A C 1
ATOM 693 O O . VAL A 1 85 ? 5.003 -1.060 -12.638 1.00 95.25 85 VAL A O 1
ATOM 696 N N . VAL A 1 86 ? 6.348 -2.402 -11.425 1.00 93.31 86 VAL A N 1
ATOM 697 C CA . VAL A 1 86 ? 7.004 -3.056 -12.564 1.00 93.31 86 VAL A CA 1
ATOM 698 C C . VAL A 1 86 ? 6.407 -4.445 -12.698 1.00 93.31 86 VAL A C 1
ATOM 700 O O . VAL A 1 86 ? 6.528 -5.256 -11.782 1.00 93.31 86 VAL A O 1
ATOM 703 N N . MET A 1 87 ? 5.782 -4.715 -13.834 1.00 95.06 87 MET A N 1
ATOM 704 C CA . MET A 1 87 ? 5.255 -6.026 -14.201 1.00 95.06 87 MET A CA 1
ATOM 705 C C . MET A 1 87 ? 6.101 -6.615 -15.344 1.00 95.06 87 MET A C 1
ATOM 707 O O . MET A 1 87 ? 6.889 -5.886 -15.955 1.00 95.06 87 MET A O 1
ATOM 711 N N . PRO A 1 88 ? 5.981 -7.919 -15.663 1.00 94.81 88 PRO A N 1
ATOM 712 C CA . PRO A 1 88 ? 6.739 -8.532 -16.759 1.00 94.81 88 PRO A CA 1
ATOM 713 C C . PRO A 1 88 ? 6.542 -7.848 -18.119 1.00 94.81 88 PRO A C 1
ATOM 715 O O . PRO A 1 88 ? 7.432 -7.891 -18.963 1.00 94.81 88 PRO A O 1
ATOM 718 N N . ASP A 1 89 ? 5.391 -7.204 -18.321 1.00 93.38 89 ASP A N 1
ATOM 719 C CA . ASP A 1 89 ? 5.036 -6.457 -19.528 1.00 93.38 89 ASP A CA 1
ATOM 720 C C . ASP A 1 89 ? 5.336 -4.944 -19.428 1.00 93.38 89 ASP A C 1
ATOM 722 O O . ASP A 1 89 ? 4.924 -4.169 -20.294 1.00 93.38 89 ASP A O 1
ATOM 726 N N . GLY A 1 90 ? 6.065 -4.515 -18.393 1.00 94.31 90 GLY A N 1
ATOM 727 C CA . GLY A 1 90 ? 6.538 -3.144 -18.200 1.00 94.31 90 GLY A CA 1
ATOM 728 C 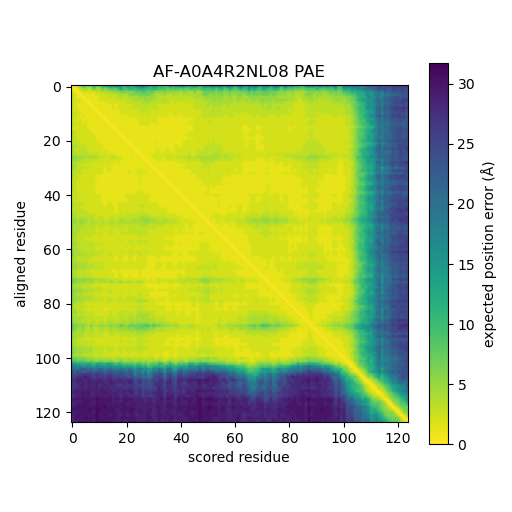C . GLY A 1 90 ? 5.913 -2.420 -17.005 1.00 94.31 90 GLY A C 1
ATOM 729 O O . GLY A 1 90 ? 5.290 -3.013 -16.126 1.00 94.31 90 GLY A O 1
ATOM 730 N N . ASN A 1 91 ? 6.111 -1.102 -16.955 1.00 94.81 91 ASN A N 1
ATOM 731 C CA . ASN A 1 91 ? 5.586 -0.265 -15.877 1.00 94.81 91 ASN A CA 1
ATOM 732 C C . ASN A 1 91 ? 4.069 -0.091 -16.007 1.00 94.81 91 ASN A C 1
ATOM 734 O O . ASN A 1 91 ? 3.573 0.259 -17.080 1.00 94.81 91 ASN A O 1
ATOM 738 N N . LYS A 1 92 ? 3.342 -0.270 -14.902 1.00 96.81 92 LYS A N 1
ATOM 739 C CA . LYS A 1 92 ? 1.890 -0.070 -14.816 1.00 96.81 92 LYS A CA 1
ATOM 740 C C . LYS A 1 92 ? 1.538 0.822 -13.632 1.00 96.81 92 LYS A C 1
ATOM 742 O O . LYS A 1 92 ? 2.277 0.891 -12.651 1.00 96.81 92 LYS A O 1
ATOM 747 N N . LEU A 1 93 ? 0.386 1.477 -13.730 1.00 97.56 93 LEU A N 1
ATOM 748 C CA . LEU A 1 93 ? -0.241 2.191 -12.625 1.00 97.56 93 LEU A CA 1
ATOM 749 C C . LEU A 1 93 ? -1.398 1.345 -12.089 1.00 97.56 93 LEU A C 1
ATOM 751 O O . LEU A 1 93 ? -2.349 1.067 -12.818 1.00 97.56 93 LEU A O 1
ATOM 755 N N . VAL A 1 94 ? -1.312 0.945 -10.825 1.00 98.19 94 VAL A N 1
ATOM 756 C CA . VAL A 1 94 ? -2.392 0.280 -10.095 1.00 98.19 94 VAL A CA 1
ATOM 757 C C . VAL A 1 94 ? -3.097 1.336 -9.253 1.00 98.19 94 VAL A C 1
ATOM 759 O O . VAL A 1 94 ? -2.461 2.022 -8.458 1.00 98.19 94 VAL A O 1
ATOM 762 N N . VAL A 1 95 ? -4.408 1.472 -9.438 1.00 98.31 95 VAL A N 1
ATOM 763 C CA . VAL A 1 95 ? -5.239 2.419 -8.684 1.00 98.31 95 VAL A CA 1
ATOM 764 C C . VAL A 1 95 ? -6.142 1.634 -7.747 1.00 98.31 95 VAL A C 1
ATOM 766 O O . VAL A 1 95 ? -7.095 0.997 -8.203 1.00 98.31 95 VAL A O 1
ATOM 769 N N . VAL A 1 96 ? -5.837 1.658 -6.455 1.00 98.25 96 VAL A N 1
ATOM 770 C CA . VAL A 1 96 ? -6.650 1.003 -5.426 1.00 98.25 96 VAL A CA 1
ATOM 771 C C . VAL A 1 96 ? -7.702 1.999 -4.954 1.00 98.25 96 VAL A C 1
ATOM 773 O O . VAL A 1 96 ? -7.363 3.025 -4.369 1.00 98.25 96 VAL A O 1
ATOM 776 N N . ASN A 1 97 ? -8.972 1.707 -5.230 1.00 97.25 97 ASN A N 1
ATOM 777 C CA . ASN A 1 97 ? -10.108 2.511 -4.778 1.00 97.25 97 ASN A CA 1
ATOM 778 C C . ASN A 1 97 ? -10.664 1.932 -3.479 1.00 97.25 97 ASN A C 1
ATOM 780 O O . ASN A 1 97 ? -10.769 0.712 -3.369 1.00 97.25 97 ASN A O 1
ATOM 784 N N . ASN A 1 98 ? -11.057 2.803 -2.546 1.00 96.25 98 ASN A N 1
ATOM 785 C CA . ASN A 1 98 ? -11.557 2.446 -1.215 1.00 96.25 98 ASN A CA 1
ATOM 786 C C . ASN A 1 98 ? -10.672 1.374 -0.560 1.00 96.25 98 ASN A C 1
ATOM 788 O O . ASN A 1 98 ? -11.111 0.246 -0.402 1.00 96.25 98 ASN A O 1
ATOM 792 N N . PRO A 1 99 ? -9.409 1.678 -0.239 1.00 97.56 99 PRO A N 1
ATOM 793 C CA . PRO A 1 99 ? -8.380 0.681 0.068 1.00 97.56 99 PRO A CA 1
ATOM 794 C C . PRO A 1 99 ? -8.602 -0.155 1.339 1.00 97.56 99 PRO A C 1
ATOM 796 O O . PRO A 1 99 ? -7.831 -1.079 1.576 1.00 97.56 99 PRO A O 1
ATOM 799 N N . PHE A 1 100 ? -9.629 0.139 2.137 1.00 97.44 100 PHE A N 1
ATOM 800 C CA . PHE A 1 100 ? -9.940 -0.584 3.368 1.00 97.44 100 PHE A CA 1
ATOM 801 C C . PHE A 1 100 ? -11.232 -1.371 3.207 1.00 97.44 100 PHE A C 1
ATOM 803 O O . PHE A 1 100 ? -12.243 -0.833 2.745 1.00 97.44 100 PHE A O 1
ATOM 810 N N . LYS A 1 101 ? -11.211 -2.642 3.611 1.00 94.94 101 LYS A N 1
ATOM 811 C CA . LYS A 1 101 ? -12.444 -3.416 3.774 1.00 94.94 101 LYS A CA 1
ATOM 812 C C . LYS A 1 101 ? -13.273 -2.804 4.907 1.00 94.94 101 LYS A C 1
ATOM 814 O O . LYS A 1 101 ? -12.699 -2.563 5.972 1.00 94.94 101 LYS A O 1
ATOM 819 N N . PRO A 1 102 ? -14.592 -2.627 4.720 1.00 90.50 102 PRO A N 1
ATOM 820 C CA . PRO A 1 102 ? -15.483 -2.288 5.818 1.00 90.50 102 PRO A CA 1
ATOM 821 C C . PRO A 1 102 ? -15.299 -3.271 6.971 1.00 90.50 102 PRO A C 1
ATOM 823 O O . PRO A 1 102 ? -15.189 -4.478 6.729 1.00 90.50 102 PRO A O 1
ATOM 826 N N . ALA A 1 103 ? -15.263 -2.773 8.205 1.00 81.50 103 ALA A N 1
ATOM 827 C CA . ALA A 1 103 ? -15.287 -3.662 9.358 1.00 81.50 103 ALA A CA 1
ATOM 828 C C . ALA A 1 103 ? -16.572 -4.509 9.310 1.00 81.50 103 ALA A C 1
ATOM 830 O O . ALA A 1 103 ? -17.668 -3.980 9.104 1.00 81.50 103 ALA A O 1
ATOM 831 N N . GLU A 1 104 ? -16.460 -5.830 9.486 1.00 73.38 104 GLU A N 1
ATOM 832 C CA . GLU A 1 104 ? -17.647 -6.669 9.656 1.00 73.38 104 GLU A CA 1
ATOM 833 C C . GLU A 1 104 ? -18.400 -6.183 10.898 1.00 73.38 104 GLU A C 1
ATOM 835 O O . GLU A 1 104 ? -17.869 -6.226 12.006 1.00 73.38 104 GLU A O 1
ATOM 840 N N . HIS A 1 105 ? -19.624 -5.684 10.716 1.00 57.47 105 HIS A N 1
ATOM 841 C CA . HIS A 1 105 ? -20.479 -5.273 11.823 1.00 57.47 105 HIS A CA 1
ATOM 842 C C . HIS A 1 105 ? -21.273 -6.505 12.286 1.00 57.47 105 HIS A C 1
ATOM 844 O O . HIS A 1 105 ? -22.135 -6.974 11.536 1.00 57.47 105 HIS A O 1
ATOM 850 N N . PRO A 1 106 ? -21.039 -7.041 13.499 1.00 57.09 106 PRO A N 1
ATOM 851 C CA . PRO A 1 106 ? -21.683 -8.280 13.939 1.00 57.09 106 PRO A CA 1
ATOM 852 C C . PRO A 1 106 ? -23.210 -8.168 14.127 1.00 57.09 106 PRO A C 1
ATOM 854 O O . PRO A 1 106 ? -23.879 -9.173 14.334 1.00 57.09 106 PRO A O 1
ATOM 857 N N . GLU A 1 107 ? -23.781 -6.962 14.060 1.00 54.47 107 GLU A N 1
ATOM 858 C CA . GLU A 1 107 ? -25.131 -6.682 14.578 1.00 54.47 107 GLU A CA 1
ATOM 859 C C . GLU A 1 107 ? -26.265 -6.671 13.537 1.00 54.47 107 GLU A C 1
ATOM 861 O O . GLU A 1 107 ? -27.423 -6.531 13.911 1.00 54.47 107 GLU A O 1
ATOM 866 N N . TRP A 1 108 ? -25.988 -6.860 12.241 1.00 56.12 108 TRP A N 1
ATOM 867 C CA . TRP A 1 108 ? -27.042 -6.875 11.203 1.00 56.12 108 TRP A CA 1
ATOM 868 C C . TRP A 1 108 ? -27.561 -8.282 10.852 1.00 56.12 108 TRP A C 1
ATOM 870 O O . TRP A 1 108 ? -28.295 -8.447 9.879 1.00 56.12 108 TRP A O 1
ATOM 880 N N . GLY A 1 109 ? -27.191 -9.302 11.635 1.00 55.47 109 GLY A N 1
ATOM 881 C CA . GLY A 1 109 ? -27.669 -10.681 11.470 1.00 55.47 109 GLY A CA 1
ATOM 882 C C . GLY A 1 109 ? -29.052 -10.955 12.074 1.00 55.47 109 GLY A C 1
ATOM 883 O O . GLY A 1 109 ? -29.713 -11.908 11.668 1.00 55.47 109 GLY A O 1
ATOM 884 N N . GLU A 1 110 ? -29.519 -10.112 12.997 1.00 55.91 110 GLU A N 1
ATOM 885 C CA . GLU A 1 110 ? -30.843 -10.222 13.611 1.00 55.91 110 GLU A CA 1
ATOM 886 C C . GLU A 1 110 ? -31.550 -8.869 13.522 1.00 55.91 110 GLU A C 1
ATOM 888 O O . GLU A 1 110 ? -31.136 -7.884 14.132 1.00 55.91 110 GLU A O 1
ATOM 893 N N . LEU A 1 111 ? -32.630 -8.805 12.737 1.00 63.47 111 LEU A N 1
ATOM 894 C CA . LEU A 1 111 ? -33.540 -7.664 12.793 1.00 63.47 111 LEU A CA 1
ATOM 895 C C . LEU A 1 111 ? -34.044 -7.516 14.240 1.00 63.47 111 LEU A C 1
ATOM 897 O O . LEU A 1 111 ? -34.399 -8.531 14.850 1.00 63.47 111 LEU A O 1
ATOM 901 N N . PRO A 1 112 ? -34.143 -6.288 14.786 1.00 63.28 112 PRO A N 1
ATOM 902 C CA . PRO A 1 112 ? -34.761 -6.078 16.085 1.00 63.28 112 PRO A CA 1
ATOM 903 C C . PRO A 1 112 ? -36.146 -6.744 16.107 1.00 63.28 112 PRO A C 1
ATOM 905 O O . PRO A 1 112 ? -36.897 -6.599 15.130 1.00 63.28 112 PRO A O 1
ATOM 908 N N . PRO A 1 113 ? -36.522 -7.447 17.192 1.00 60.88 113 PRO A N 1
ATOM 909 C CA . PRO A 1 113 ? -37.856 -8.017 17.319 1.00 60.88 113 PRO A CA 1
ATOM 910 C C . PRO A 1 113 ? -38.909 -6.922 17.091 1.00 60.88 113 PRO A C 1
ATOM 912 O O . PRO A 1 113 ? -38.992 -5.969 17.862 1.00 60.88 113 PRO A O 1
ATOM 915 N N . GLY A 1 114 ? -39.675 -7.030 16.000 1.00 62.25 114 GLY A N 1
ATOM 916 C CA . GLY A 1 114 ? -40.687 -6.041 15.603 1.00 62.25 114 GLY A CA 1
ATOM 917 C C . GLY A 1 114 ? -40.526 -5.445 14.199 1.00 62.25 114 GLY A C 1
ATOM 918 O O . GLY A 1 114 ? -41.460 -4.815 13.716 1.00 62.25 114 GLY A O 1
ATOM 919 N N . TYR A 1 115 ? -39.407 -5.684 13.506 1.00 57.16 115 TYR A N 1
ATOM 920 C CA . TYR A 1 115 ? -39.212 -5.287 12.099 1.00 57.16 115 TYR A CA 1
ATOM 921 C C . TYR A 1 115 ? -39.556 -6.419 11.108 1.00 57.16 115 TYR A C 1
ATOM 923 O O . TYR A 1 115 ? -38.822 -6.699 10.165 1.00 57.16 115 TYR A O 1
ATOM 931 N N . GLY A 1 116 ? -40.683 -7.100 11.332 1.00 55.38 116 GLY A N 1
ATOM 932 C CA . GLY A 1 116 ? -41.223 -8.127 10.440 1.00 55.38 116 GLY A CA 1
ATOM 933 C C . GLY A 1 116 ? -42.607 -7.737 9.928 1.00 55.38 116 GLY A C 1
ATOM 934 O O . GLY A 1 116 ? -43.519 -7.559 10.726 1.00 55.38 116 GLY A O 1
ATOM 935 N N . SER A 1 117 ? -42.733 -7.640 8.598 1.00 59.22 117 SER A N 1
ATOM 936 C CA . SER A 1 117 ? -43.979 -7.600 7.809 1.00 59.22 117 SER A CA 1
ATOM 937 C C . SER A 1 117 ? -45.028 -6.557 8.225 1.00 59.22 117 SER A C 1
ATOM 939 O O . SER A 1 117 ? -45.944 -6.848 8.986 1.00 59.22 117 SER A O 1
ATOM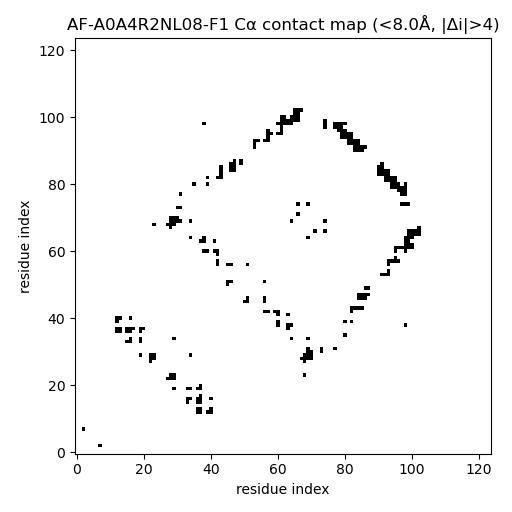 941 N N . GLN A 1 118 ? -44.962 -5.361 7.622 1.00 51.19 118 GLN A N 1
ATOM 942 C CA . GLN A 1 118 ? -46.191 -4.609 7.365 1.00 51.19 118 GLN A CA 1
ATOM 943 C C . GLN A 1 118 ? -46.925 -5.281 6.207 1.00 51.19 118 GLN A C 1
ATOM 945 O O . GLN A 1 118 ? -46.419 -5.365 5.085 1.00 51.19 118 GLN A O 1
ATOM 950 N N . ASP A 1 119 ? -48.108 -5.783 6.531 1.00 57.12 119 ASP A N 1
ATOM 951 C CA . ASP A 1 119 ? -49.088 -6.346 5.623 1.00 57.12 119 ASP A CA 1
ATOM 952 C C . ASP A 1 119 ? -49.316 -5.420 4.421 1.00 57.12 1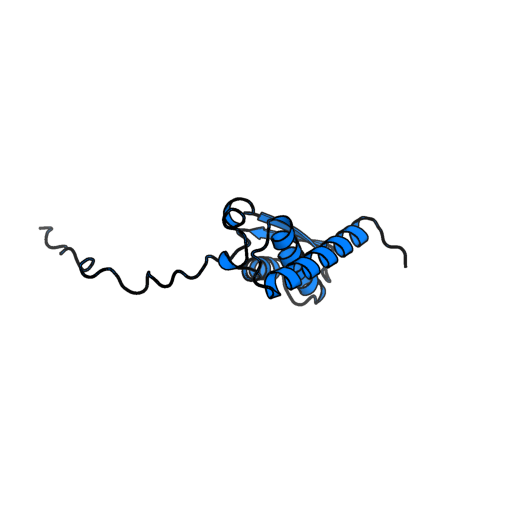19 ASP A C 1
ATOM 954 O O . ASP A 1 119 ? -49.879 -4.333 4.550 1.00 57.12 119 ASP A O 1
ATOM 958 N N . GLN A 1 120 ? -48.949 -5.869 3.220 1.00 53.81 120 GLN A N 1
ATOM 959 C CA . GLN A 1 120 ? -49.516 -5.311 1.992 1.00 53.81 120 GLN A CA 1
ATOM 960 C C . GLN A 1 120 ? -50.866 -5.983 1.726 1.00 53.81 120 GLN A C 1
ATOM 962 O O . GLN A 1 120 ? -51.053 -6.708 0.752 1.00 53.81 120 GLN A O 1
ATOM 967 N N . HIS A 1 121 ? -51.824 -5.745 2.622 1.00 50.91 121 HIS A N 1
ATOM 968 C CA . HIS A 1 121 ? -53.231 -5.852 2.274 1.00 50.91 121 HIS A CA 1
ATOM 969 C C . HIS A 1 121 ? -53.692 -4.510 1.713 1.00 50.91 121 HIS A C 1
ATOM 971 O O . HIS A 1 121 ? -53.763 -3.518 2.432 1.00 50.91 121 HIS A O 1
ATOM 977 N N . GLY A 1 122 ? -54.069 -4.514 0.435 1.00 45.25 122 GLY A N 1
ATOM 978 C CA . GLY A 1 122 ? -54.966 -3.507 -0.116 1.00 45.25 122 GLY A CA 1
ATOM 979 C C . GLY A 1 122 ? -54.489 -2.893 -1.419 1.00 45.25 122 GLY A C 1
ATOM 980 O O . GLY A 1 122 ? -53.940 -1.800 -1.423 1.00 45.25 122 GLY A O 1
ATOM 981 N N . ASN A 1 123 ? -54.822 -3.533 -2.537 1.00 44.25 123 ASN A N 1
ATOM 982 C CA . ASN A 1 123 ? -55.418 -2.763 -3.621 1.00 44.25 123 ASN A CA 1
ATOM 983 C C . ASN A 1 123 ? -56.482 -3.599 -4.329 1.00 44.25 123 ASN A C 1
ATOM 985 O O . ASN A 1 123 ? -56.247 -4.755 -4.684 1.00 44.25 123 ASN A O 1
ATOM 989 N N . HIS A 1 124 ? -57.670 -3.000 -4.395 1.00 45.50 124 HIS A N 1
ATOM 990 C CA . HIS A 1 124 ? -58.802 -3.403 -5.222 1.00 45.50 124 HIS A CA 1
ATOM 991 C C . HIS A 1 124 ? -58.491 -3.179 -6.703 1.00 45.50 124 HIS A C 1
ATOM 993 O O . HIS A 1 124 ? -57.707 -2.247 -6.998 1.00 45.50 124 HIS A O 1
#

Nearest PDB structures (foldseek):
  8hc1-assembly1_A  TM=8.211E-01  e=1.077E-10  Helicobacter pylori 26695
  6qsu-assembly1_A  TM=8.258E-01  e=1.146E-10  Helicobacter pylori
  3qga-assembly1_A  TM=8.007E-01  e=1.663E-10  Helicobacter mustelae 12198
  1e9y-assembly1_A  TM=8.123E-01  e=5.754E-10  Helicobacter pylori
  7kns-assembly1_F  TM=9.573E-01  e=1.063E-08  Canavalia ensiformis

Organism: NCBI:txid442528

Foldseek 3Di:
DDQDPVNVVLVVLVVLQVVLVVCVVVVDADEQSNLLSVLLNVLQVVQVVLPDDLVRSLVVQLVRAACSNHDNCNLVVPQWHWHWYQHPVGIDIRIHGSRHHYDPDPPPPDDPPPPDDDDPPDDD

Mean predicted aligned error: 8.05 Å

Secondary structure (DSSP, 8-state):
----HHHHHHHHHHHHHHHHHHHHHTTPPB-HHHHHHHHHHHHHHHHHTT-S-HHHHHHHHHHSEETTSB-TTHHHH--EEEEEEEETTEEEEEEEES-EEPPP-GGGGS--TT-S--------

Solvent-accessible surface area (backbone atoms only — not comparable to full-atom values): 7274 Å² total; per-residue (Å²): 140,85,80,50,74,69,59,48,50,53,51,50,34,44,53,44,16,53,53,34,52,56,41,40,76,73,72,41,56,30,52,63,70,34,48,52,20,39,34,47,40,53,37,42,56,51,34,62,69,55,79,60,54,65,69,53,42,25,55,50,26,20,66,69,40,40,50,77,52,32,38,87,62,38,70,77,71,49,47,66,47,83,38,82,34,59,38,89,93,43,80,46,77,33,64,19,63,51,36,50,34,76,63,85,68,87,69,79,83,58,77,64,95,83,80,69,81,85,77,90,78,84,81,135